Protein AF-A0A699ZW78-F1 (afdb_monomer_lite)

Sequence (183 aa):
VLPPGPGGGAAGAGGPAARHAAQPGRPACCPVGPAGAGRAPSGPARDCTQGWPGLDLSRFLTQYPRALTLSCDQILQDAAQVRELLRSATNPDAILQEVPVLMVPMTCASVLASIVKWYPKAEDPVAVLEKDPDLVRRAQEWGAIFDPPIKGKDGKWVIANRDMGKRTEWQLWIDKRAGKELP

pLDDT: mean 71.92, std 19.6, range [34.25, 92.06]

Structure (mmCIF, N/CA/C/O backbone):
data_AF-A0A699ZW78-F1
#
_entry.id   AF-A0A699ZW78-F1
#
loop_
_atom_site.group_PDB
_atom_site.id
_atom_site.type_symbol
_atom_site.label_atom_id
_atom_site.label_alt_id
_atom_site.label_comp_id
_atom_site.label_asym_id
_atom_site.label_entity_id
_atom_site.label_seq_id
_atom_site.pdbx_PDB_ins_code
_atom_site.Cartn_x
_atom_site.Cartn_y
_atom_site.Cartn_z
_atom_site.occupancy
_atom_site.B_iso_or_equiv
_atom_site.auth_seq_id
_atom_site.auth_comp_id
_atom_site.auth_asym_id
_atom_site.auth_atom_id
_atom_site.pdbx_PDB_model_num
ATOM 1 N N . VAL A 1 1 ? -35.287 4.059 -58.296 1.00 49.66 1 VAL A N 1
ATOM 2 C CA . VAL A 1 1 ? -36.472 3.191 -58.119 1.00 49.66 1 VAL A CA 1
ATOM 3 C C . VAL A 1 1 ? -36.789 3.112 -56.629 1.00 49.66 1 VAL A C 1
ATOM 5 O O . VAL A 1 1 ? -36.093 2.426 -55.901 1.00 49.66 1 VAL A O 1
ATOM 8 N N . LEU A 1 2 ? -37.753 3.915 -56.177 1.00 46.75 2 LEU A N 1
ATOM 9 C CA . LEU A 1 2 ? -38.705 3.592 -55.091 1.00 46.75 2 LEU A CA 1
ATOM 10 C C . LEU A 1 2 ? -39.933 2.941 -55.781 1.00 46.75 2 LEU A C 1
ATOM 12 O O . LEU A 1 2 ? -40.017 3.131 -57.003 1.00 46.75 2 LEU A O 1
ATOM 16 N N . PRO A 1 3 ? -40.891 2.239 -55.121 1.00 53.22 3 PRO A N 1
ATOM 17 C CA . PRO A 1 3 ? -41.461 2.495 -53.778 1.00 53.22 3 PRO A CA 1
ATOM 18 C C . PRO A 1 3 ? -41.819 1.171 -53.005 1.00 53.22 3 PRO A C 1
ATOM 20 O O . PRO A 1 3 ? -41.136 0.180 -53.243 1.00 53.22 3 PRO A O 1
ATOM 23 N N . PRO A 1 4 ? -42.896 1.057 -52.185 1.00 54.44 4 PRO A N 1
ATOM 24 C CA . PRO A 1 4 ? -43.139 1.551 -50.810 1.00 54.44 4 PRO A CA 1
ATOM 25 C C . PRO A 1 4 ? -43.579 0.436 -49.800 1.00 54.44 4 PRO A C 1
ATOM 27 O O . PRO A 1 4 ? -43.665 -0.733 -50.160 1.00 54.44 4 PRO A O 1
ATOM 30 N N . GLY A 1 5 ? -43.886 0.814 -48.537 1.00 42.34 5 GLY A N 1
ATOM 31 C CA . GLY A 1 5 ? -44.581 -0.009 -47.504 1.00 42.34 5 GLY A CA 1
ATOM 32 C C . GLY A 1 5 ? -46.029 -0.413 -47.886 1.00 42.34 5 GLY A C 1
ATOM 33 O O . GLY A 1 5 ? -46.354 -0.247 -49.062 1.00 42.34 5 GLY A O 1
ATOM 34 N N . PRO A 1 6 ? -46.946 -0.875 -46.985 1.00 54.25 6 PRO A N 1
ATOM 35 C CA . PRO A 1 6 ? -47.269 -0.247 -45.683 1.00 54.25 6 PRO A CA 1
ATOM 36 C C . PRO A 1 6 ? -47.868 -1.182 -44.579 1.00 54.25 6 PRO A C 1
ATOM 38 O O . PRO A 1 6 ? -48.028 -2.383 -44.761 1.00 54.25 6 PRO A O 1
ATOM 41 N N . GLY A 1 7 ? -48.307 -0.575 -43.464 1.00 38.47 7 GLY A N 1
ATOM 42 C CA . GLY A 1 7 ? -49.452 -1.032 -42.651 1.00 38.47 7 GLY A CA 1
ATOM 43 C C . GLY A 1 7 ? -49.097 -1.563 -41.254 1.00 38.47 7 GLY A C 1
ATOM 44 O O . GLY A 1 7 ? -48.305 -2.481 -41.134 1.00 38.47 7 GLY A O 1
ATOM 45 N N . GLY A 1 8 ? -49.646 -1.075 -40.142 1.00 38.62 8 GLY A N 1
ATOM 46 C CA . GLY A 1 8 ? -50.667 -0.052 -39.921 1.00 38.62 8 GLY A CA 1
ATOM 47 C C . GLY A 1 8 ? -51.277 -0.198 -38.514 1.00 38.62 8 GLY A C 1
ATOM 48 O O . GLY A 1 8 ? -51.294 -1.296 -37.971 1.00 38.62 8 GLY A O 1
ATOM 49 N N . GLY A 1 9 ? -51.807 0.911 -37.980 1.00 38.41 9 GLY A N 1
ATOM 50 C CA . GLY A 1 9 ? -52.797 0.978 -36.887 1.00 38.41 9 GLY A CA 1
ATOM 51 C C . GLY A 1 9 ? -52.211 1.033 -35.464 1.00 38.41 9 GLY A C 1
ATOM 52 O O . GLY A 1 9 ? -51.566 0.087 -35.044 1.00 38.41 9 GLY A O 1
ATOM 53 N N . ALA A 1 10 ? -52.257 2.162 -34.735 1.00 37.84 10 ALA A N 1
ATOM 54 C CA . ALA A 1 10 ? -53.429 2.832 -34.115 1.00 37.84 10 ALA A CA 1
ATOM 55 C C . ALA A 1 10 ? -53.883 2.104 -32.830 1.00 37.84 10 ALA A C 1
ATOM 57 O O . ALA A 1 10 ? -53.899 0.886 -32.810 1.00 37.84 10 ALA A O 1
ATOM 58 N N . ALA A 1 11 ? -54.323 2.712 -31.730 1.00 37.97 11 ALA A N 1
ATOM 59 C CA . ALA A 1 11 ? -54.516 4.084 -31.268 1.00 37.97 11 ALA A CA 1
ATOM 60 C C . ALA A 1 11 ? -54.900 3.997 -29.766 1.00 37.97 11 ALA A C 1
ATOM 62 O O . ALA A 1 11 ? -55.237 2.918 -29.283 1.00 37.97 11 ALA A O 1
ATOM 63 N N . GLY A 1 12 ? -54.924 5.130 -29.057 1.00 38.56 12 GLY A N 1
ATOM 64 C CA . GLY A 1 12 ? -55.543 5.266 -27.726 1.00 38.56 12 GLY A CA 1
ATOM 65 C C . GLY A 1 12 ? -54.651 6.064 -26.772 1.00 38.56 12 GLY A C 1
ATOM 66 O O . GLY A 1 12 ? -53.794 5.485 -26.124 1.00 38.56 12 GLY A O 1
ATOM 67 N N . ALA A 1 13 ? -54.612 7.399 -26.801 1.00 34.31 13 ALA A N 1
ATOM 68 C CA . ALA A 1 13 ? -55.661 8.364 -26.436 1.00 34.31 13 ALA A CA 1
ATOM 69 C C . ALA A 1 13 ? -56.063 8.291 -24.949 1.00 34.31 13 ALA A C 1
ATOM 71 O O . ALA A 1 13 ? -56.620 7.295 -24.502 1.00 34.31 13 ALA A O 1
ATOM 72 N N . GLY A 1 14 ? -55.825 9.384 -24.213 1.00 36.78 14 GLY A N 1
ATOM 73 C CA . GLY A 1 14 ? -56.357 9.591 -22.862 1.00 36.78 14 GLY A CA 1
ATOM 74 C C . GLY A 1 14 ? -55.499 10.518 -22.001 1.00 36.78 14 GLY A C 1
ATOM 75 O O . GLY A 1 14 ? -54.715 10.047 -21.189 1.00 36.78 14 GLY A O 1
ATOM 76 N N . GLY A 1 15 ? -55.625 11.833 -22.210 1.00 34.75 15 GLY A N 1
ATOM 77 C CA . GLY A 1 15 ? -55.050 12.870 -21.345 1.00 34.75 15 GLY A CA 1
ATOM 78 C C . GLY A 1 15 ? -55.876 13.124 -20.062 1.00 34.75 15 GLY A C 1
ATOM 79 O O . GLY A 1 15 ? -56.476 12.197 -19.531 1.00 34.75 15 GLY A O 1
ATOM 80 N N . PRO A 1 16 ? -55.911 14.360 -19.531 1.00 55.31 16 PRO A N 1
ATOM 81 C CA . PRO A 1 16 ? -55.161 14.707 -18.323 1.00 55.31 16 PRO A CA 1
ATOM 82 C C . PRO A 1 16 ? -56.019 15.289 -17.175 1.00 55.31 16 PRO A C 1
ATOM 84 O O . PRO A 1 16 ? -57.205 15.549 -17.332 1.00 55.31 16 PRO A O 1
ATOM 87 N N . ALA A 1 17 ? -55.321 15.617 -16.077 1.00 38.03 17 ALA A N 1
ATOM 88 C CA . ALA A 1 17 ? -55.648 16.605 -15.037 1.00 38.03 17 ALA A CA 1
ATOM 89 C C . ALA A 1 17 ? -56.551 16.189 -13.857 1.00 38.03 17 ALA A C 1
ATOM 91 O O . ALA A 1 17 ? -57.724 15.890 -14.022 1.00 38.03 17 ALA A O 1
ATOM 92 N N . ALA A 1 18 ? -56.027 16.371 -12.637 1.00 37.78 18 ALA A N 1
ATOM 93 C CA . ALA A 1 18 ? -56.751 17.020 -11.539 1.00 37.78 18 ALA A CA 1
ATOM 94 C C . ALA A 1 18 ? -55.776 17.497 -10.446 1.00 37.78 18 ALA A C 1
ATOM 96 O O . ALA A 1 18 ? -54.867 16.782 -10.030 1.00 37.78 18 ALA A O 1
ATOM 97 N N . ARG A 1 19 ? -55.976 18.744 -10.013 1.00 40.00 19 ARG A N 1
ATOM 98 C CA . ARG A 1 19 ? -55.279 19.442 -8.928 1.00 40.00 19 ARG A CA 1
ATOM 99 C C . ARG A 1 19 ? -55.999 19.221 -7.586 1.00 40.00 19 ARG A C 1
ATOM 101 O O . ARG A 1 19 ? -57.206 19.035 -7.579 1.00 40.00 19 ARG A O 1
ATOM 108 N N . HIS A 1 20 ? -55.241 19.413 -6.501 1.00 43.06 20 HIS A N 1
ATOM 109 C CA . HIS A 1 20 ? -55.634 19.830 -5.141 1.00 43.06 20 HIS A CA 1
ATOM 110 C C . HIS A 1 20 ? -56.712 19.052 -4.361 1.00 43.06 20 HIS A C 1
ATOM 112 O O . HIS A 1 20 ? -57.897 19.150 -4.649 1.00 43.06 20 HIS A O 1
ATOM 118 N N . ALA A 1 21 ? -56.305 18.502 -3.209 1.00 35.47 21 ALA A N 1
ATOM 119 C CA . ALA A 1 21 ? -57.100 18.526 -1.977 1.00 35.47 21 ALA A CA 1
ATOM 120 C C . ALA A 1 21 ? -56.187 18.459 -0.735 1.00 35.47 21 ALA A C 1
ATOM 122 O O . ALA A 1 21 ? -55.128 17.835 -0.758 1.00 35.47 21 ALA A O 1
ATOM 123 N N . ALA A 1 22 ? -56.594 19.162 0.319 1.00 34.25 22 ALA A N 1
ATOM 124 C CA . ALA A 1 22 ? -55.906 19.337 1.594 1.00 34.25 22 ALA A CA 1
ATOM 125 C C . ALA A 1 22 ? -56.270 18.253 2.646 1.00 34.25 22 ALA A C 1
ATOM 127 O O . ALA A 1 22 ? -57.244 17.528 2.478 1.00 34.25 22 ALA A O 1
ATOM 128 N N . GLN A 1 23 ? -55.453 18.204 3.714 1.00 42.59 23 GLN A N 1
ATOM 129 C CA . GLN A 1 23 ? -55.511 17.501 5.030 1.00 42.59 23 GLN A CA 1
ATOM 130 C C . GLN A 1 23 ? -56.917 17.319 5.673 1.00 42.59 23 GLN A C 1
ATOM 132 O O . GLN A 1 23 ? -57.784 18.113 5.309 1.00 42.59 23 GLN A O 1
ATOM 137 N N . PRO A 1 24 ? -57.177 16.410 6.672 1.00 46.84 24 PRO A N 1
ATOM 138 C CA . PRO A 1 24 ? -56.381 16.164 7.910 1.00 46.84 24 PRO A CA 1
ATOM 139 C C . PRO A 1 24 ? -56.425 14.737 8.548 1.00 46.84 24 PRO A C 1
ATOM 141 O O . PRO A 1 24 ? -57.189 13.875 8.134 1.00 46.84 24 PRO A O 1
ATOM 144 N N . GLY A 1 25 ? -55.646 14.504 9.626 1.00 36.62 25 GLY A N 1
ATOM 145 C CA . GLY A 1 25 ? -55.915 13.431 10.613 1.00 36.62 25 GLY A CA 1
ATOM 146 C C . GLY A 1 25 ? -54.692 12.700 11.202 1.00 36.62 25 GLY A C 1
ATOM 147 O O . GLY A 1 25 ? -54.126 11.824 10.561 1.00 36.62 25 GLY A O 1
ATOM 148 N N . ARG A 1 26 ? -54.311 13.022 12.452 1.00 42.38 26 ARG A N 1
ATOM 149 C CA . ARG A 1 26 ? -53.386 12.229 13.307 1.00 42.38 26 ARG A CA 1
ATOM 150 C C . ARG A 1 26 ? -54.091 10.929 13.773 1.00 42.38 26 ARG A C 1
ATOM 152 O O . ARG A 1 26 ? -55.319 10.882 13.729 1.00 42.38 26 ARG A O 1
ATOM 159 N N . PRO A 1 27 ? -53.365 9.935 14.323 1.00 45.06 27 PRO A N 1
ATOM 160 C CA . PRO A 1 27 ? -53.122 9.999 15.766 1.00 45.06 27 PRO A CA 1
ATOM 161 C C . PRO A 1 27 ? -51.679 9.680 16.188 1.00 45.06 27 PRO A C 1
ATOM 163 O O . PRO A 1 27 ? -50.975 8.860 15.607 1.00 45.06 27 PRO A O 1
ATOM 166 N N . ALA A 1 28 ? -51.273 10.377 17.249 1.00 49.16 28 ALA A N 1
ATOM 167 C CA . ALA A 1 28 ? -50.168 10.019 18.126 1.00 49.16 28 ALA A CA 1
ATOM 168 C C . ALA A 1 28 ? -50.550 8.807 18.997 1.00 49.16 28 ALA A C 1
ATOM 170 O O . ALA A 1 28 ? -51.731 8.671 19.296 1.00 49.16 28 ALA A O 1
ATOM 171 N N . CYS A 1 29 ? -49.557 7.999 19.401 1.00 37.72 29 CYS A N 1
ATOM 172 C CA . CYS A 1 29 ? -49.426 7.220 20.657 1.00 37.72 29 CYS A CA 1
ATOM 173 C C . CYS A 1 29 ? -48.265 6.208 20.465 1.00 37.72 29 CYS A C 1
ATOM 175 O O . CYS A 1 29 ? -48.414 5.276 19.689 1.00 37.72 29 CYS A O 1
ATOM 177 N N . CYS A 1 30 ? -47.036 6.495 20.930 1.00 36.78 30 CYS A N 1
ATOM 178 C CA . CYS A 1 30 ? -46.437 6.090 22.230 1.00 36.78 30 CYS A CA 1
ATOM 179 C C . CYS A 1 30 ? -45.858 4.643 22.220 1.00 36.78 30 CYS A C 1
ATOM 181 O O . CYS A 1 30 ? -46.396 3.820 21.492 1.00 36.78 30 CYS A O 1
ATOM 183 N N . PRO A 1 31 ? -44.805 4.297 23.007 1.00 50.56 31 PRO A N 1
ATOM 184 C CA . PRO A 1 31 ? -44.440 4.930 24.272 1.00 50.56 31 PRO A CA 1
ATOM 185 C C . PRO A 1 31 ? -42.955 5.271 24.499 1.00 50.56 31 PRO A C 1
ATOM 187 O O . PRO A 1 31 ? -42.021 4.720 23.925 1.00 50.56 31 PRO A O 1
ATOM 190 N N . VAL A 1 32 ? -42.810 6.198 25.443 1.00 52.12 32 VAL A N 1
ATOM 191 C CA . VAL A 1 32 ? -41.652 6.442 26.302 1.00 52.12 32 VAL A CA 1
ATOM 192 C C . VAL A 1 32 ? -41.268 5.158 27.057 1.00 52.12 32 VAL A C 1
ATOM 194 O O . VAL A 1 32 ? -42.134 4.469 27.592 1.00 52.12 32 VAL A O 1
ATOM 197 N N . GLY A 1 33 ? -39.966 4.879 27.135 1.00 38.00 33 GLY A N 1
ATOM 198 C CA . GLY A 1 33 ? -39.344 3.858 27.984 1.00 38.00 33 GLY A CA 1
ATOM 199 C C . GLY A 1 33 ? -37.963 4.349 28.451 1.00 38.00 33 GLY A C 1
ATOM 200 O O . GLY A 1 33 ? -37.372 5.186 27.772 1.00 38.00 33 GLY A O 1
ATOM 201 N N . PRO A 1 34 ? -37.495 3.943 29.641 1.00 49.12 34 PRO A N 1
ATOM 202 C CA . PRO A 1 34 ? -36.908 4.856 30.618 1.00 49.12 34 PRO A CA 1
ATOM 203 C C . PRO A 1 34 ? -35.419 5.154 30.424 1.00 49.12 34 PRO A C 1
ATOM 205 O O . PRO A 1 34 ? -34.661 4.403 29.816 1.00 49.12 34 PRO A O 1
ATOM 208 N N . ALA A 1 35 ? -35.023 6.272 31.033 1.00 48.91 35 ALA A N 1
ATOM 209 C CA . ALA A 1 35 ? -33.661 6.736 31.221 1.00 48.91 35 ALA A CA 1
ATOM 210 C C . ALA A 1 35 ? -32.758 5.648 31.832 1.00 48.91 35 ALA A C 1
ATOM 212 O O . ALA A 1 35 ? -32.757 5.421 33.039 1.00 48.91 35 ALA A O 1
ATOM 213 N N . GLY A 1 36 ? -31.962 5.004 30.981 1.00 40.16 36 GLY A N 1
ATOM 214 C CA . GLY A 1 36 ? -30.799 4.208 31.354 1.00 40.16 36 GLY A CA 1
ATOM 215 C C . GLY A 1 36 ? -29.564 4.858 30.748 1.00 40.16 36 GLY A C 1
ATOM 216 O O . GLY A 1 36 ? -29.442 4.968 29.531 1.00 40.16 36 GLY A O 1
ATOM 217 N N . ALA A 1 37 ? -28.686 5.364 31.604 1.00 49.22 37 ALA A N 1
ATOM 218 C CA . ALA A 1 37 ? -27.498 6.115 31.243 1.00 49.22 37 ALA A CA 1
ATOM 219 C C . ALA A 1 37 ? -26.554 5.317 30.324 1.00 49.22 37 ALA A C 1
ATOM 221 O O . ALA A 1 37 ? -25.837 4.423 30.757 1.00 49.22 37 ALA A O 1
ATOM 222 N N . GLY A 1 38 ? -26.515 5.715 29.059 1.00 40.84 38 GLY A N 1
ATOM 223 C CA . GLY A 1 38 ? -25.475 5.372 28.100 1.00 40.84 38 GLY A CA 1
ATOM 224 C C . GLY A 1 38 ? -25.326 6.553 27.162 1.00 40.84 38 GLY A C 1
ATOM 225 O O . GLY A 1 38 ? -25.777 6.503 26.023 1.00 40.84 38 GLY A O 1
ATOM 226 N N . ARG A 1 39 ? -24.807 7.674 27.681 1.00 43.81 39 ARG A N 1
ATOM 227 C CA . ARG A 1 39 ? -24.534 8.873 26.883 1.00 43.81 39 ARG A CA 1
ATOM 228 C C . ARG A 1 39 ? -23.591 8.450 25.754 1.00 43.81 39 ARG A C 1
ATOM 230 O O . ARG A 1 39 ? -22.405 8.245 25.998 1.00 43.81 39 ARG A O 1
ATOM 237 N N . ALA A 1 40 ? -24.133 8.289 24.546 1.00 50.97 40 ALA A N 1
ATOM 238 C CA . ALA A 1 40 ? -23.337 8.156 23.338 1.00 50.97 40 ALA A CA 1
ATOM 239 C C . ALA A 1 40 ? -22.329 9.316 23.326 1.00 50.97 40 ALA A C 1
ATOM 241 O O . ALA A 1 40 ? -22.719 10.438 23.675 1.00 50.97 40 ALA A O 1
ATOM 242 N N . PRO A 1 41 ? -21.046 9.073 23.012 1.00 49.91 41 PRO A N 1
ATOM 243 C CA . PRO A 1 41 ? -20.052 10.131 22.996 1.00 49.91 41 PRO A CA 1
ATOM 244 C C . PRO A 1 41 ? -20.507 11.196 21.998 1.00 49.91 41 PRO A C 1
ATOM 246 O O . PRO A 1 41 ? -20.468 11.006 20.787 1.00 49.91 41 PRO A O 1
ATOM 249 N N . SER A 1 42 ? -20.969 12.324 22.531 1.00 47.28 42 SER A N 1
ATOM 250 C CA . SER A 1 42 ? -21.393 13.520 21.810 1.00 47.28 42 SER A CA 1
ATOM 251 C C . SER A 1 42 ? -20.171 14.298 21.309 1.00 47.28 42 SER A C 1
ATOM 253 O O . SER A 1 42 ? -20.035 15.493 21.566 1.00 47.28 42 SER A O 1
ATOM 255 N N . GLY A 1 43 ? -19.231 13.589 20.683 1.00 56.53 43 GLY A N 1
ATOM 256 C CA . GLY A 1 43 ? -18.157 14.185 19.905 1.00 56.53 43 GLY A CA 1
ATOM 257 C C . GLY A 1 43 ? -18.673 14.541 18.509 1.00 56.53 43 GLY A C 1
ATOM 258 O O . GLY A 1 43 ? -19.661 13.952 18.061 1.00 56.53 43 GLY A O 1
ATOM 259 N N . PRO A 1 44 ? -18.042 15.496 17.805 1.00 55.62 44 PRO A N 1
ATOM 260 C CA . PRO A 1 44 ? -18.357 15.721 16.401 1.00 55.62 44 PRO A CA 1
ATOM 261 C C . PRO A 1 44 ? -18.182 14.399 15.647 1.00 55.62 44 PRO A C 1
ATOM 263 O O . PRO A 1 44 ? -17.193 13.695 15.870 1.00 55.62 44 PRO A O 1
ATOM 266 N N . ALA A 1 45 ? -19.146 14.047 14.791 1.00 58.47 45 ALA A N 1
ATOM 267 C CA . ALA A 1 45 ? -19.011 12.906 13.895 1.00 58.47 45 ALA A CA 1
ATOM 268 C C . ALA A 1 45 ? -17.708 13.088 13.107 1.00 58.47 45 ALA A C 1
ATOM 270 O O . ALA A 1 45 ? -17.579 14.021 12.315 1.00 58.47 45 ALA A O 1
ATOM 271 N N . ARG A 1 46 ? -16.699 12.267 13.414 1.00 64.31 46 ARG A N 1
ATOM 272 C CA . ARG A 1 46 ? -15.405 12.341 12.741 1.00 64.31 46 ARG A CA 1
ATOM 273 C C . ARG A 1 46 ? -15.594 11.851 11.319 1.00 64.31 46 ARG A C 1
ATOM 275 O O . ARG A 1 46 ? -16.000 10.709 11.109 1.00 64.31 46 ARG A O 1
ATOM 282 N N . ASP A 1 47 ? -15.288 12.723 10.373 1.00 70.88 47 ASP A N 1
ATOM 283 C CA . ASP A 1 47 ? -15.347 12.398 8.962 1.00 70.88 47 ASP A CA 1
ATOM 284 C C . ASP A 1 47 ? -14.142 11.527 8.580 1.00 70.88 47 ASP A C 1
ATOM 286 O O . ASP A 1 47 ? -13.032 12.007 8.350 1.00 70.88 47 ASP A O 1
ATOM 290 N N . CYS A 1 48 ? -14.351 10.211 8.554 1.00 69.44 48 CYS A N 1
ATOM 291 C CA . CYS A 1 48 ? -13.337 9.246 8.137 1.00 69.44 48 CYS A CA 1
ATOM 292 C C . CYS A 1 48 ? -12.994 9.335 6.642 1.00 69.44 48 CYS A C 1
ATOM 294 O O . CYS A 1 48 ? -11.999 8.747 6.222 1.00 69.44 48 CYS A O 1
ATOM 296 N N . THR A 1 49 ? -13.769 10.077 5.842 1.00 68.12 49 THR A N 1
ATOM 297 C CA . THR A 1 49 ? -13.499 10.259 4.407 1.00 68.12 49 THR A CA 1
ATOM 298 C C . THR A 1 49 ? -12.340 11.224 4.147 1.00 68.12 49 THR A C 1
ATOM 300 O O . THR A 1 49 ? -11.730 11.178 3.080 1.00 68.12 49 THR A O 1
ATOM 303 N N . GLN A 1 50 ? -11.931 12.011 5.153 1.00 75.50 50 GLN A N 1
ATOM 304 C CA . GLN A 1 50 ? -10.786 12.923 5.057 1.00 75.50 50 GLN A CA 1
ATOM 305 C C . GLN A 1 50 ? -9.462 12.200 4.741 1.00 75.50 50 GLN A C 1
ATOM 307 O O . GLN A 1 50 ? -8.543 12.803 4.185 1.00 75.50 50 GLN A O 1
ATOM 312 N N . GLY A 1 51 ? -9.358 10.907 5.069 1.00 73.56 51 GLY A N 1
ATOM 313 C CA . GLY A 1 51 ? -8.187 10.093 4.743 1.00 73.56 51 GLY A CA 1
ATOM 314 C C . GLY A 1 51 ? -8.000 9.850 3.241 1.00 73.56 51 GLY A C 1
ATOM 315 O O . GLY A 1 51 ? -6.859 9.735 2.802 1.00 73.56 51 GLY A O 1
ATOM 316 N N . TRP A 1 52 ? -9.091 9.808 2.464 1.00 78.88 52 TRP A N 1
ATOM 317 C CA . TRP A 1 52 ? -9.108 9.396 1.052 1.00 78.88 52 TRP A CA 1
ATOM 318 C C . TRP A 1 52 ? -10.222 10.117 0.263 1.00 78.88 52 TRP A C 1
ATOM 320 O O . TRP A 1 52 ? -11.223 9.499 -0.102 1.00 78.88 52 TRP A O 1
ATOM 330 N N . PRO A 1 53 ? -10.092 11.432 0.016 1.00 77.56 53 PRO A N 1
ATOM 331 C CA . PRO A 1 53 ? -11.160 12.245 -0.561 1.00 77.56 53 PRO A CA 1
ATOM 332 C C . PRO A 1 53 ? -11.451 11.942 -2.040 1.00 77.56 53 PRO A C 1
ATOM 334 O O . PRO A 1 53 ? -12.527 12.290 -2.517 1.00 77.56 53 PRO A O 1
ATOM 337 N N . GLY A 1 54 ? -10.519 11.328 -2.778 1.00 82.56 54 GLY A N 1
ATOM 338 C CA . GLY A 1 54 ? -10.690 10.952 -4.185 1.00 82.56 54 GLY A CA 1
ATOM 339 C C . GLY A 1 54 ? -11.185 9.520 -4.404 1.00 82.56 54 GLY A C 1
ATOM 340 O O . GLY A 1 54 ? -11.323 9.099 -5.551 1.00 82.56 54 GLY A O 1
ATOM 341 N N . LEU A 1 55 ? -11.430 8.765 -3.332 1.00 86.19 55 LEU A N 1
ATOM 342 C CA . LEU A 1 55 ? -11.819 7.360 -3.395 1.00 86.19 55 LEU A CA 1
ATOM 343 C C . LEU A 1 55 ? -13.336 7.216 -3.592 1.00 86.19 55 LEU A C 1
ATOM 345 O O . LEU A 1 55 ? -14.127 7.791 -2.841 1.00 86.19 55 LEU A O 1
ATOM 349 N N . ASP A 1 56 ? -13.761 6.393 -4.551 1.00 89.94 56 ASP A N 1
ATOM 350 C CA . ASP A 1 56 ? -15.161 5.983 -4.665 1.00 89.94 56 ASP A CA 1
ATOM 351 C C . ASP A 1 56 ? -15.472 4.974 -3.555 1.00 89.94 56 ASP A C 1
ATOM 353 O O . ASP A 1 56 ? -15.260 3.761 -3.677 1.00 89.94 56 ASP A O 1
ATOM 357 N N . LEU A 1 57 ? -15.994 5.507 -2.450 1.00 86.62 57 LEU A N 1
ATOM 358 C CA . LEU A 1 57 ? -16.340 4.750 -1.252 1.00 86.62 57 LEU A CA 1
ATOM 359 C C . LEU A 1 57 ? -17.313 3.607 -1.545 1.00 86.62 57 LEU A C 1
ATOM 361 O O . LEU A 1 57 ? -17.201 2.544 -0.942 1.00 86.62 57 LEU A O 1
ATOM 365 N N . SER A 1 58 ? -18.256 3.794 -2.470 1.00 88.19 58 SER A N 1
ATOM 366 C CA . SER A 1 58 ? -19.268 2.779 -2.764 1.00 88.19 58 SER A CA 1
ATOM 367 C C . SER A 1 58 ? -18.635 1.541 -3.405 1.00 88.19 58 SER A C 1
ATOM 369 O O . SER A 1 58 ? -18.834 0.409 -2.944 1.00 88.19 58 SER A O 1
ATOM 371 N N . ARG A 1 59 ? -17.776 1.762 -4.407 1.00 90.25 59 ARG A N 1
ATOM 372 C CA . ARG A 1 59 ? -17.006 0.708 -5.069 1.00 90.25 59 ARG A CA 1
ATOM 373 C C . ARG A 1 59 ? -15.986 0.093 -4.111 1.00 90.25 59 ARG A C 1
ATOM 375 O O . ARG A 1 59 ? -15.878 -1.131 -4.044 1.00 90.25 59 ARG A O 1
ATOM 382 N N . PHE A 1 60 ? -15.288 0.917 -3.333 1.00 89.00 60 PHE A N 1
ATOM 383 C CA . PHE A 1 60 ? -14.275 0.464 -2.383 1.00 89.00 60 PHE A CA 1
ATOM 384 C C . PHE A 1 60 ? -14.858 -0.439 -1.288 1.00 89.00 60 PHE A C 1
ATOM 386 O O . PHE A 1 60 ? -14.352 -1.536 -1.057 1.00 89.00 60 PHE A O 1
ATOM 393 N N . LEU A 1 61 ? -15.957 -0.032 -0.645 1.00 89.62 61 LEU A N 1
ATOM 394 C CA . LEU A 1 61 ? -16.588 -0.803 0.432 1.00 89.62 61 LEU A CA 1
ATOM 395 C C . LEU A 1 61 ? -17.179 -2.128 -0.060 1.00 89.62 61 LEU A C 1
ATOM 397 O O . LEU A 1 61 ? -17.202 -3.102 0.690 1.00 89.62 61 LEU A O 1
ATOM 401 N N . THR A 1 62 ? -17.602 -2.185 -1.325 1.00 90.81 62 THR A N 1
ATOM 402 C CA . THR A 1 62 ? -18.057 -3.432 -1.955 1.00 90.81 62 THR A CA 1
ATOM 403 C C . THR A 1 62 ? -16.910 -4.437 -2.096 1.00 90.81 62 THR A C 1
ATOM 405 O O . THR A 1 62 ? -17.102 -5.633 -1.885 1.00 90.81 62 THR A O 1
ATOM 408 N N . GLN A 1 63 ? -15.704 -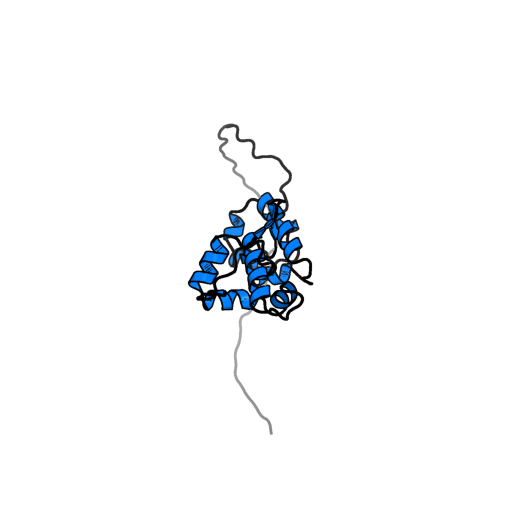3.964 -2.417 1.00 88.62 63 GLN A N 1
ATOM 409 C CA . GLN A 1 63 ? -14.519 -4.812 -2.577 1.00 88.62 63 GLN A CA 1
ATOM 410 C C . GLN A 1 63 ? -13.817 -5.122 -1.246 1.00 88.62 63 GLN A C 1
ATOM 412 O O . GLN A 1 63 ? -13.214 -6.184 -1.092 1.00 88.62 63 GLN A O 1
ATOM 417 N N . TYR A 1 64 ? -13.899 -4.215 -0.271 1.00 90.00 64 TYR A N 1
ATOM 418 C CA . TYR A 1 64 ? -13.245 -4.343 1.029 1.00 90.00 64 TYR A CA 1
ATOM 419 C C . TYR A 1 64 ? -14.206 -4.039 2.191 1.00 90.00 64 TYR A C 1
ATOM 421 O O . TYR A 1 64 ? -14.038 -3.054 2.917 1.00 90.00 64 TYR A O 1
ATOM 429 N N . PRO A 1 65 ? -15.192 -4.922 2.447 1.00 90.31 65 PRO A N 1
ATOM 430 C CA . PRO A 1 65 ? -16.208 -4.706 3.482 1.00 90.31 65 PRO A CA 1
ATOM 431 C C . PRO A 1 65 ? -15.623 -4.674 4.899 1.00 90.31 65 PRO A C 1
ATOM 433 O O . PRO A 1 65 ? -16.230 -4.121 5.814 1.00 90.31 65 PRO A O 1
ATOM 436 N N . ARG A 1 66 ? -14.409 -5.214 5.096 1.00 88.38 66 ARG A N 1
ATOM 437 C CA . ARG A 1 66 ? -13.694 -5.159 6.381 1.00 88.38 66 ARG A CA 1
ATOM 438 C C . ARG A 1 66 ? -13.420 -3.725 6.837 1.00 88.38 66 ARG A C 1
ATOM 440 O O . ARG A 1 66 ? -13.313 -3.514 8.041 1.00 88.38 66 ARG A O 1
ATOM 447 N N . ALA A 1 67 ? -13.370 -2.749 5.927 1.00 86.75 67 ALA A N 1
ATOM 448 C CA . ALA A 1 67 ? -13.264 -1.336 6.292 1.00 86.75 67 ALA A CA 1
ATOM 449 C C . ALA A 1 67 ? -14.379 -0.882 7.248 1.00 86.75 67 ALA A C 1
ATOM 451 O O . ALA A 1 67 ? -14.112 -0.091 8.144 1.00 86.75 67 ALA A O 1
ATOM 452 N N . LEU A 1 68 ? -15.593 -1.435 7.127 1.00 88.62 68 LEU A N 1
ATOM 453 C CA . LEU A 1 68 ? -16.732 -1.092 7.992 1.00 88.62 68 LEU A CA 1
ATOM 454 C C . LEU A 1 68 ? -16.549 -1.536 9.449 1.00 88.62 68 LEU A C 1
ATOM 456 O O . LEU A 1 68 ? -17.267 -1.075 10.330 1.00 88.62 68 LEU A O 1
ATOM 460 N N . THR A 1 69 ? -15.610 -2.448 9.707 1.00 91.38 69 THR A N 1
ATOM 4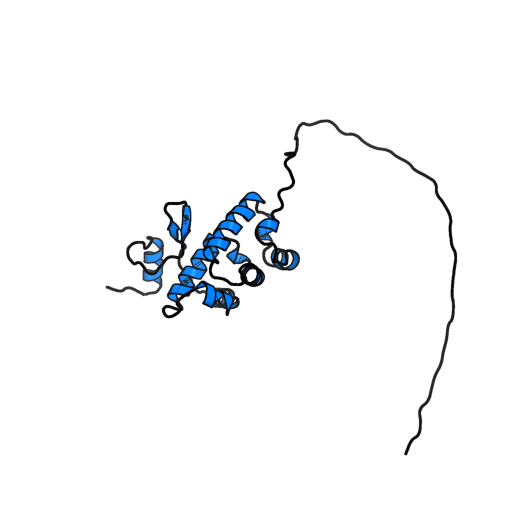61 C CA . THR A 1 69 ? -15.312 -2.936 11.062 1.00 91.38 69 THR A CA 1
ATOM 462 C C . THR A 1 69 ? -14.261 -2.092 11.783 1.00 91.38 69 THR A C 1
ATOM 464 O O . THR A 1 69 ? -14.029 -2.293 12.973 1.00 91.38 69 THR A O 1
ATOM 467 N N . LEU A 1 70 ? -13.615 -1.158 11.079 1.00 88.19 70 LEU A N 1
ATOM 468 C CA . LEU A 1 70 ? -12.577 -0.295 11.632 1.00 88.19 70 LEU A CA 1
ATOM 469 C C . LEU A 1 70 ? -13.194 0.969 12.234 1.00 88.19 70 LEU A C 1
ATOM 471 O O . LEU A 1 70 ? -14.191 1.494 11.742 1.00 88.19 70 LEU A O 1
ATOM 475 N N . SER A 1 71 ? -12.575 1.491 13.293 1.00 89.44 71 SER A N 1
ATOM 476 C CA . SER A 1 71 ? -12.935 2.811 13.810 1.00 89.44 71 SER A CA 1
ATOM 477 C C . SER A 1 71 ? -12.444 3.906 12.859 1.00 89.44 71 SER A C 1
ATOM 479 O O . SER A 1 71 ? -11.418 3.747 12.194 1.00 89.44 71 SER A O 1
ATOM 481 N N . CYS A 1 72 ? -13.127 5.055 12.840 1.00 87.44 72 CYS A N 1
ATOM 482 C CA . CYS A 1 72 ? -12.681 6.217 12.063 1.00 87.44 72 CYS A CA 1
ATOM 483 C C . CYS A 1 72 ? -11.236 6.613 12.402 1.00 87.44 72 CYS A C 1
ATOM 485 O O . CYS A 1 72 ? -10.468 6.969 11.515 1.00 87.44 72 CYS A O 1
ATOM 487 N N . ASP A 1 73 ? -10.850 6.501 13.674 1.00 87.69 73 ASP A N 1
ATOM 488 C CA . ASP A 1 73 ? -9.499 6.823 14.132 1.00 87.69 73 ASP A CA 1
ATOM 489 C C . ASP A 1 73 ? -8.456 5.872 13.542 1.00 87.69 73 ASP A C 1
ATOM 491 O O . ASP A 1 73 ? -7.404 6.327 13.098 1.00 87.69 73 ASP A O 1
ATOM 495 N N . GLN A 1 74 ? -8.763 4.572 13.479 1.00 89.19 74 GLN A N 1
ATOM 496 C CA . GLN A 1 74 ? -7.884 3.595 12.844 1.00 89.19 74 GLN A CA 1
ATOM 497 C C . GLN A 1 74 ? -7.756 3.874 11.344 1.00 89.19 74 GLN A C 1
ATOM 499 O O . GLN A 1 74 ? -6.646 3.882 10.826 1.00 89.19 74 GLN A O 1
ATOM 504 N N . ILE A 1 75 ? -8.868 4.173 10.663 1.00 89.25 75 ILE A N 1
ATOM 505 C CA . ILE A 1 75 ? -8.872 4.497 9.229 1.00 89.25 75 ILE A CA 1
ATOM 506 C C . ILE A 1 75 ? -7.997 5.721 8.948 1.00 89.25 75 ILE A C 1
ATOM 508 O O . ILE A 1 75 ? -7.193 5.694 8.022 1.00 89.25 75 ILE A O 1
ATOM 512 N N . LEU A 1 76 ? -8.110 6.783 9.750 1.00 89.38 76 LEU A N 1
ATOM 513 C CA . LEU A 1 76 ? -7.309 7.997 9.575 1.00 89.38 76 LEU A CA 1
ATOM 514 C C . LEU A 1 76 ? -5.819 7.759 9.864 1.00 89.38 76 LEU A C 1
ATOM 516 O O . LEU A 1 76 ? -4.962 8.280 9.149 1.00 89.38 76 LEU A O 1
ATOM 520 N N . GLN A 1 77 ? -5.495 6.962 10.886 1.00 89.44 77 GLN A N 1
ATOM 521 C CA . GLN A 1 77 ? -4.111 6.588 11.197 1.00 89.44 77 GLN A CA 1
ATOM 522 C C . GLN A 1 77 ? -3.488 5.731 10.094 1.00 89.44 77 GLN A C 1
ATOM 524 O O . GLN A 1 77 ? -2.353 5.984 9.682 1.00 89.44 77 GLN A O 1
ATOM 529 N N . ASP A 1 78 ? -4.232 4.743 9.602 1.00 90.81 78 ASP A N 1
ATOM 530 C CA . ASP A 1 78 ? -3.805 3.877 8.510 1.00 90.81 78 ASP A CA 1
ATOM 531 C C . ASP A 1 78 ? -3.640 4.686 7.222 1.00 90.81 78 ASP A C 1
ATOM 533 O O . ASP A 1 78 ? -2.606 4.583 6.561 1.00 90.81 78 ASP A O 1
ATOM 537 N N . ALA A 1 79 ? -4.589 5.580 6.925 1.00 89.94 79 ALA A N 1
ATOM 538 C CA . ALA A 1 79 ? -4.520 6.477 5.780 1.00 89.94 79 ALA A CA 1
ATOM 539 C C . ALA A 1 79 ? -3.258 7.345 5.803 1.00 89.94 79 ALA A C 1
ATOM 541 O O . ALA A 1 79 ? -2.548 7.431 4.804 1.00 89.94 79 ALA A O 1
ATOM 542 N N . ALA A 1 80 ? -2.925 7.936 6.954 1.00 89.94 80 ALA A N 1
ATOM 543 C CA . ALA A 1 80 ? -1.715 8.739 7.098 1.00 89.94 80 ALA A CA 1
ATOM 544 C C . ALA A 1 80 ? -0.436 7.926 6.827 1.00 89.94 80 ALA A C 1
ATOM 546 O O . ALA A 1 80 ? 0.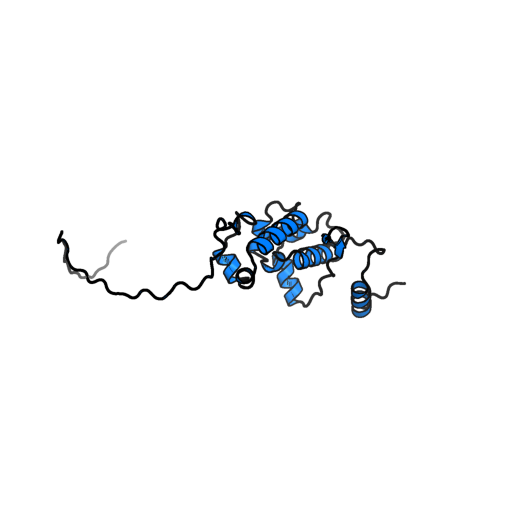484 8.421 6.177 1.00 89.94 80 ALA A O 1
ATOM 547 N N . GLN A 1 81 ? -0.370 6.674 7.291 1.00 90.50 81 GLN A N 1
ATOM 548 C CA . GLN A 1 81 ? 0.794 5.815 7.053 1.00 90.50 81 GLN A CA 1
ATOM 549 C C . GLN A 1 81 ? 0.888 5.342 5.602 1.00 90.50 81 GLN A C 1
ATOM 551 O O . GLN A 1 81 ? 1.973 5.366 5.026 1.00 90.50 81 GLN A O 1
ATOM 556 N N . VAL A 1 82 ? -0.227 4.929 4.998 1.00 91.50 82 VAL A N 1
ATOM 557 C CA . VAL A 1 82 ? -0.257 4.497 3.594 1.00 91.50 82 VAL A CA 1
ATOM 558 C C . VAL A 1 82 ? 0.087 5.659 2.667 1.00 91.50 82 VAL A C 1
ATOM 560 O O . VAL A 1 82 ? 0.852 5.471 1.729 1.00 91.50 82 VAL A O 1
ATOM 563 N N . ARG A 1 83 ? -0.386 6.878 2.952 1.00 90.81 83 ARG A N 1
ATOM 564 C CA . ARG A 1 83 ? 0.003 8.077 2.193 1.00 90.81 83 ARG A CA 1
ATOM 565 C C . ARG A 1 83 ? 1.496 8.360 2.262 1.00 90.81 83 ARG A C 1
ATOM 567 O O . ARG A 1 83 ? 2.075 8.723 1.249 1.00 90.81 83 ARG A O 1
ATOM 574 N N . GLU A 1 84 ? 2.126 8.158 3.417 1.00 90.31 84 GLU A N 1
ATOM 575 C CA . GLU A 1 84 ? 3.584 8.283 3.521 1.00 90.31 84 GLU A CA 1
ATOM 576 C C . GLU A 1 84 ? 4.304 7.192 2.710 1.00 90.31 84 GLU A C 1
ATOM 578 O O . GLU A 1 84 ? 5.289 7.476 2.032 1.00 90.31 84 GLU A O 1
ATOM 583 N N . LEU A 1 85 ? 3.800 5.952 2.730 1.00 89.38 85 LEU A N 1
ATOM 584 C CA . LEU A 1 85 ? 4.352 4.848 1.934 1.00 89.38 85 LEU A CA 1
ATOM 585 C C . LEU A 1 85 ? 4.195 5.074 0.423 1.00 89.38 85 LEU A C 1
ATOM 587 O O . LEU A 1 85 ? 5.074 4.687 -0.342 1.00 89.38 85 LEU A O 1
ATOM 591 N N . LEU A 1 86 ? 3.101 5.710 0.005 1.00 91.38 86 LEU A N 1
ATOM 592 C CA . LEU A 1 86 ? 2.776 6.032 -1.385 1.00 91.38 86 LEU A CA 1
ATOM 593 C C . LEU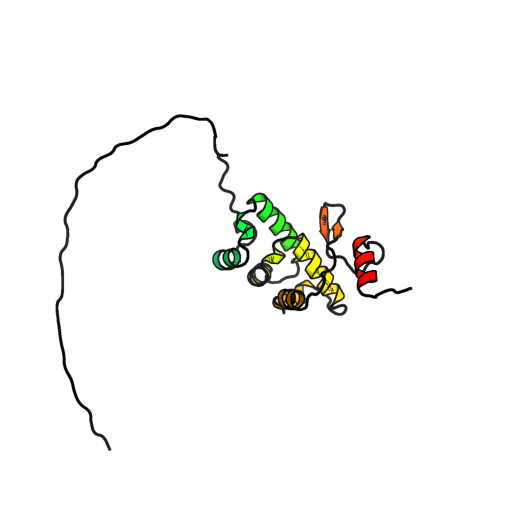 A 1 86 ? 3.098 7.489 -1.743 1.00 91.38 86 LEU A C 1
ATOM 595 O O . LEU A 1 86 ? 2.551 8.014 -2.706 1.00 91.38 86 LEU A O 1
ATOM 599 N N . ARG A 1 87 ? 3.972 8.167 -0.991 1.00 90.38 87 ARG A N 1
ATOM 600 C CA . ARG A 1 87 ? 4.219 9.611 -1.163 1.00 90.38 87 ARG A CA 1
ATOM 601 C C . ARG A 1 87 ? 4.734 10.011 -2.549 1.00 90.38 87 ARG A C 1
ATOM 603 O O . ARG A 1 87 ? 4.646 11.180 -2.907 1.00 90.38 87 ARG A O 1
ATOM 610 N N . SER A 1 88 ? 5.335 9.074 -3.283 1.00 88.12 88 SER A N 1
ATOM 611 C CA . SER A 1 88 ? 5.816 9.288 -4.651 1.00 88.12 88 SER A CA 1
ATOM 612 C C . SER A 1 88 ? 4.766 8.981 -5.722 1.00 88.12 88 SER A C 1
ATOM 614 O O . SER A 1 88 ? 5.013 9.272 -6.888 1.00 88.12 88 SER A O 1
ATOM 616 N N . ALA A 1 89 ? 3.597 8.444 -5.348 1.00 89.50 89 ALA A N 1
ATOM 617 C CA . ALA A 1 89 ? 2.485 8.241 -6.269 1.00 89.50 89 ALA A CA 1
ATOM 618 C C . ALA A 1 89 ? 1.884 9.586 -6.683 1.00 89.50 89 ALA A C 1
ATOM 620 O O . ALA A 1 89 ? 1.674 10.471 -5.849 1.00 89.50 89 ALA A O 1
ATOM 621 N N . THR A 1 90 ? 1.521 9.705 -7.957 1.00 89.06 90 THR A N 1
ATOM 622 C CA . THR A 1 90 ? 0.788 10.878 -8.451 1.00 89.06 90 THR A CA 1
ATOM 623 C C . THR A 1 90 ? -0.651 10.861 -7.940 1.00 89.06 90 THR A C 1
ATOM 625 O O . THR A 1 90 ? -1.193 11.900 -7.560 1.00 89.06 90 THR A O 1
ATOM 628 N N . ASN A 1 91 ? -1.269 9.676 -7.907 1.00 88.94 91 ASN A N 1
ATOM 629 C CA . ASN A 1 91 ? -2.623 9.484 -7.400 1.00 88.94 91 ASN A CA 1
ATOM 630 C C . ASN A 1 91 ? -2.729 8.237 -6.494 1.00 88.94 91 ASN A C 1
ATOM 632 O O . ASN A 1 91 ? -3.086 7.154 -6.966 1.00 88.94 91 ASN A O 1
ATOM 636 N N . PRO A 1 92 ? -2.449 8.366 -5.182 1.00 89.31 92 PRO A N 1
ATOM 637 C CA . PRO A 1 92 ? -2.523 7.237 -4.252 1.00 89.31 92 PRO A CA 1
ATOM 638 C C . PRO A 1 92 ? -3.952 6.691 -4.091 1.00 89.31 92 PRO A C 1
ATOM 640 O O . PRO A 1 92 ? -4.134 5.490 -3.891 1.00 89.31 92 PRO A O 1
ATOM 643 N N . ASP A 1 93 ? -4.968 7.546 -4.227 1.00 90.50 93 ASP A N 1
ATOM 644 C CA . ASP A 1 93 ? -6.378 7.167 -4.101 1.00 90.50 93 ASP A CA 1
ATOM 645 C C . ASP A 1 93 ? -6.791 6.217 -5.249 1.00 90.50 93 ASP A C 1
ATOM 647 O O . ASP A 1 93 ? -7.512 5.245 -5.021 1.00 90.50 93 ASP A O 1
ATOM 651 N N . ALA A 1 94 ? -6.267 6.420 -6.467 1.00 90.12 94 ALA A N 1
ATOM 652 C CA . ALA A 1 94 ? -6.505 5.522 -7.603 1.00 90.12 94 ALA A CA 1
ATOM 653 C C . ALA A 1 94 ? -5.893 4.124 -7.401 1.00 90.12 94 ALA A C 1
ATOM 655 O O . ALA A 1 94 ? -6.517 3.123 -7.750 1.00 90.12 94 ALA A O 1
ATOM 656 N N . ILE A 1 95 ? -4.709 4.037 -6.784 1.00 90.88 95 ILE A N 1
ATOM 657 C CA . ILE A 1 95 ? -4.078 2.749 -6.448 1.00 90.88 95 ILE A CA 1
ATOM 658 C C . ILE A 1 95 ? -4.962 1.969 -5.466 1.00 90.88 95 ILE A C 1
ATOM 660 O O . ILE A 1 95 ? -5.175 0.769 -5.635 1.00 90.88 95 ILE A O 1
ATOM 664 N N . LEU A 1 96 ? -5.519 2.647 -4.459 1.00 91.12 96 LEU A N 1
ATOM 665 C CA . LEU A 1 96 ? -6.412 2.026 -3.476 1.00 91.12 96 LEU A CA 1
ATOM 666 C C . LEU A 1 96 ? -7.765 1.628 -4.050 1.00 91.12 96 LEU A C 1
ATOM 668 O O . LEU A 1 96 ? -8.358 0.656 -3.585 1.00 91.12 96 LEU A O 1
ATOM 672 N N . GLN A 1 97 ? -8.245 2.358 -5.054 1.00 90.25 97 GLN A N 1
ATOM 673 C CA . GLN A 1 97 ? -9.483 2.021 -5.741 1.00 90.25 97 GLN A CA 1
ATOM 674 C C . GLN A 1 97 ? -9.393 0.670 -6.457 1.00 90.25 97 GLN A C 1
ATOM 676 O O . GLN A 1 97 ? -10.383 -0.062 -6.501 1.00 90.25 97 GLN A O 1
ATOM 681 N N . GLU A 1 98 ? -8.220 0.358 -7.010 1.00 90.69 98 GLU A N 1
ATOM 682 C CA . GLU A 1 98 ? -7.964 -0.888 -7.734 1.00 90.69 98 GLU A CA 1
ATOM 683 C C . GLU A 1 98 ? -7.433 -1.999 -6.817 1.00 90.69 98 GLU A C 1
ATOM 685 O O . GLU A 1 98 ? -7.724 -3.176 -7.034 1.00 90.69 98 GLU A O 1
ATOM 690 N N . VAL A 1 99 ? -6.710 -1.646 -5.746 1.00 91.31 99 VAL A N 1
ATOM 691 C CA . VAL A 1 99 ? -6.159 -2.609 -4.780 1.00 91.31 99 VAL A CA 1
ATOM 692 C C . VAL A 1 99 ? -6.512 -2.219 -3.333 1.00 91.31 99 VAL A C 1
ATOM 694 O O . VAL A 1 99 ? -5.654 -1.769 -2.566 1.00 91.31 99 VAL A O 1
ATOM 697 N N . PRO A 1 100 ? -7.762 -2.461 -2.891 1.00 91.00 100 PRO A N 1
ATOM 698 C CA . PRO A 1 100 ? -8.245 -2.006 -1.583 1.00 91.00 100 PRO A CA 1
ATOM 699 C C . PRO A 1 100 ? -7.491 -2.552 -0.369 1.00 91.00 100 PRO A C 1
ATOM 701 O O . PRO A 1 100 ? -7.433 -1.918 0.684 1.00 91.00 100 PRO A O 1
ATOM 704 N N . VAL A 1 101 ? -6.883 -3.735 -0.501 1.00 89.19 101 VAL A N 1
ATOM 705 C CA . VAL A 1 101 ? -6.135 -4.379 0.590 1.00 89.19 101 VAL A CA 1
ATOM 706 C C . VAL A 1 101 ? -4.900 -3.568 1.018 1.00 89.19 101 VAL A C 1
ATOM 708 O O . VAL A 1 101 ? -4.411 -3.738 2.136 1.00 89.19 101 VAL A O 1
ATOM 711 N N . LEU A 1 102 ? -4.420 -2.649 0.170 1.00 91.50 102 LEU A N 1
ATOM 712 C CA . LEU A 1 102 ? -3.311 -1.749 0.495 1.00 91.50 102 LEU A CA 1
ATOM 713 C C . LEU A 1 102 ? -3.699 -0.642 1.484 1.00 91.50 102 LEU A C 1
ATOM 715 O O . LEU A 1 102 ? -2.814 0.040 1.989 1.00 91.50 102 LEU A O 1
ATOM 719 N N . MET A 1 103 ? -4.984 -0.498 1.833 1.00 91.00 103 MET A N 1
ATOM 720 C CA . MET A 1 103 ? -5.407 0.406 2.910 1.00 91.00 103 MET A CA 1
ATOM 721 C C . MET A 1 103 ? -4.785 0.014 4.260 1.00 91.00 103 MET A C 1
ATOM 723 O O . MET A 1 103 ? -4.647 0.855 5.142 1.00 91.00 103 MET A O 1
ATOM 727 N N . VAL A 1 104 ? -4.377 -1.249 4.429 1.00 91.06 104 VAL A N 1
ATOM 728 C CA . VAL A 1 104 ? -3.643 -1.698 5.615 1.00 91.06 104 VAL A CA 1
ATOM 729 C C . VAL A 1 104 ? -2.153 -1.355 5.451 1.00 91.06 104 VAL A C 1
ATOM 731 O O . VAL A 1 104 ? -1.498 -1.935 4.577 1.00 91.06 104 VAL A O 1
ATOM 734 N N . PRO A 1 105 ? -1.562 -0.508 6.319 1.00 90.94 105 PRO A N 1
ATOM 735 C CA . PRO A 1 105 ? -0.178 -0.042 6.169 1.00 90.94 105 PRO A CA 1
ATOM 736 C C . PRO A 1 105 ? 0.851 -1.174 6.094 1.00 90.94 105 PRO A C 1
ATOM 738 O O . PRO A 1 105 ? 1.788 -1.137 5.298 1.00 90.94 105 PRO A O 1
ATOM 741 N N . MET A 1 106 ? 0.639 -2.215 6.902 1.00 88.56 106 MET A N 1
ATOM 742 C CA . MET A 1 106 ? 1.469 -3.417 6.933 1.00 88.56 106 MET A CA 1
ATOM 743 C C . MET A 1 106 ? 1.497 -4.115 5.565 1.00 88.56 106 MET A C 1
ATOM 745 O O . MET A 1 106 ? 2.567 -4.452 5.057 1.00 88.56 106 MET A O 1
ATOM 749 N N . THR A 1 107 ? 0.327 -4.304 4.952 1.00 89.81 107 THR A N 1
ATOM 750 C CA . THR A 1 107 ? 0.205 -4.941 3.638 1.00 89.81 107 THR A CA 1
ATOM 751 C C . THR A 1 107 ? 0.808 -4.064 2.548 1.00 89.81 107 THR A C 1
ATOM 753 O O . THR A 1 107 ? 1.547 -4.572 1.710 1.00 89.81 107 THR A O 1
ATOM 756 N N . CYS A 1 108 ? 0.577 -2.749 2.595 1.00 91.19 108 CYS A N 1
ATOM 757 C CA . CYS A 1 108 ? 1.185 -1.808 1.657 1.00 91.19 108 CYS A CA 1
ATOM 758 C C . CYS A 1 108 ? 2.720 -1.883 1.687 1.00 91.19 108 CYS A C 1
ATOM 760 O O . CYS A 1 108 ? 3.355 -2.046 0.647 1.00 91.19 108 CYS A O 1
ATOM 762 N N . ALA A 1 109 ? 3.327 -1.839 2.876 1.00 88.88 109 ALA A N 1
ATOM 763 C CA . ALA A 1 109 ? 4.780 -1.930 3.021 1.00 88.88 109 ALA A CA 1
ATOM 764 C C . ALA A 1 109 ? 5.340 -3.280 2.534 1.00 88.88 109 ALA A C 1
ATOM 766 O O . ALA A 1 109 ? 6.393 -3.316 1.899 1.00 88.88 109 ALA A O 1
ATOM 767 N N . SER A 1 110 ? 4.626 -4.378 2.797 1.00 89.31 110 SER A N 1
ATOM 768 C CA . SER A 1 110 ? 4.981 -5.729 2.342 1.00 89.31 110 SER A CA 1
ATOM 769 C C . SER A 1 110 ? 4.967 -5.850 0.812 1.00 89.31 110 SER A C 1
ATOM 771 O O . SER A 1 110 ? 5.908 -6.376 0.210 1.00 89.31 110 SER A O 1
ATOM 773 N N . VAL A 1 111 ? 3.942 -5.292 0.162 1.00 91.12 111 VAL A N 1
ATOM 774 C CA . VAL A 1 111 ? 3.838 -5.252 -1.303 1.00 91.12 111 VAL A CA 1
ATOM 775 C C . VAL A 1 111 ? 4.967 -4.420 -1.902 1.00 91.12 111 VAL A C 1
ATOM 777 O O . VAL A 1 111 ? 5.670 -4.908 -2.783 1.00 91.12 111 VAL A O 1
ATOM 780 N N . LEU A 1 112 ? 5.210 -3.211 -1.389 1.00 90.75 112 LEU A N 1
ATOM 781 C CA . LEU A 1 112 ? 6.286 -2.350 -1.889 1.00 90.75 112 LEU A CA 1
ATOM 782 C C . LEU A 1 112 ? 7.667 -3.000 -1.718 1.00 90.75 112 LEU A C 1
ATOM 784 O O . LEU A 1 112 ? 8.471 -2.965 -2.645 1.00 90.75 112 LEU A O 1
ATOM 788 N N . ALA A 1 113 ? 7.928 -3.660 -0.585 1.00 87.19 113 ALA A N 1
ATOM 789 C CA . ALA A 1 113 ? 9.171 -4.407 -0.371 1.00 87.19 113 ALA A CA 1
ATOM 790 C C . ALA A 1 113 ? 9.341 -5.543 -1.395 1.00 87.19 113 ALA A C 1
ATOM 792 O O . ALA A 1 113 ? 10.422 -5.736 -1.955 1.00 87.19 113 ALA A O 1
ATOM 793 N N . SER A 1 114 ? 8.250 -6.243 -1.703 1.00 88.31 114 SER A N 1
ATOM 794 C CA . SER A 1 114 ? 8.249 -7.311 -2.705 1.00 88.31 114 SER A CA 1
ATOM 795 C C . SER A 1 114 ? 8.501 -6.770 -4.113 1.00 88.31 114 SER A C 1
ATOM 797 O O . SER A 1 114 ? 9.262 -7.362 -4.875 1.00 88.31 114 SER A O 1
ATOM 799 N N . ILE A 1 115 ? 7.938 -5.607 -4.450 1.00 89.69 115 ILE A N 1
ATOM 800 C CA . ILE A 1 115 ? 8.181 -4.937 -5.733 1.00 89.69 115 ILE A CA 1
ATOM 801 C C . ILE A 1 115 ? 9.654 -4.542 -5.867 1.00 89.69 115 ILE A C 1
ATOM 803 O O . ILE A 1 115 ? 10.245 -4.811 -6.910 1.00 89.69 115 ILE A O 1
ATOM 807 N N . VAL A 1 116 ? 10.284 -4.003 -4.815 1.00 87.56 116 VAL A N 1
ATOM 808 C CA . VAL A 1 116 ? 11.735 -3.720 -4.811 1.00 87.56 116 VAL A CA 1
ATOM 809 C C . VAL A 1 116 ? 12.548 -4.979 -5.145 1.00 87.56 116 VAL A C 1
ATOM 811 O O . VAL A 1 116 ? 13.541 -4.920 -5.871 1.00 87.56 116 VAL A O 1
ATOM 814 N N . LYS A 1 117 ? 12.121 -6.148 -4.654 1.00 83.31 117 LYS A N 1
ATOM 815 C CA . LYS A 1 117 ? 12.778 -7.433 -4.931 1.00 83.31 117 LYS A CA 1
ATOM 816 C C . LYS A 1 117 ? 12.525 -7.947 -6.348 1.00 83.31 117 LYS A C 1
ATOM 818 O O . LYS A 1 117 ? 13.451 -8.491 -6.953 1.00 83.31 117 LYS A O 1
ATOM 823 N N . TRP A 1 118 ? 11.302 -7.826 -6.861 1.00 86.06 118 TRP A N 1
ATOM 824 C CA . TRP A 1 118 ? 10.926 -8.302 -8.199 1.00 86.06 118 TRP A CA 1
ATOM 825 C C . TRP A 1 118 ? 11.452 -7.395 -9.314 1.00 86.06 118 TRP A C 1
ATOM 827 O O . TRP A 1 118 ? 11.809 -7.884 -10.385 1.00 86.06 118 TRP A O 1
ATOM 837 N N . TYR A 1 119 ? 11.576 -6.096 -9.037 1.00 86.12 119 TYR A N 1
ATOM 838 C CA . TYR A 1 119 ? 12.019 -5.067 -9.973 1.00 86.12 119 TYR A CA 1
ATOM 839 C C . TYR A 1 119 ? 13.275 -4.351 -9.451 1.00 86.12 119 TYR A C 1
ATOM 841 O O . TYR A 1 119 ? 13.249 -3.146 -9.219 1.00 86.12 119 TYR A O 1
ATOM 849 N N . PRO A 1 120 ? 14.426 -5.041 -9.326 1.00 81.19 120 PRO A N 1
ATOM 850 C CA . PRO A 1 120 ? 15.639 -4.470 -8.729 1.00 81.19 120 PRO A CA 1
ATOM 851 C C . PRO A 1 120 ? 16.272 -3.332 -9.547 1.00 81.19 120 PRO A C 1
ATOM 853 O O . PRO A 1 120 ? 17.209 -2.694 -9.081 1.00 81.19 120 PRO A O 1
ATOM 856 N N . LYS A 1 121 ? 15.810 -3.120 -10.786 1.00 82.12 121 LYS A N 1
ATOM 857 C CA . LYS A 1 121 ? 16.239 -2.026 -11.672 1.00 82.12 121 LYS A CA 1
ATOM 858 C C . LYS A 1 121 ? 15.284 -0.830 -11.650 1.00 82.12 121 LYS A C 1
ATOM 860 O O . LYS A 1 121 ? 15.585 0.173 -12.285 1.00 82.12 121 LYS A O 1
ATOM 865 N N . ALA A 1 122 ? 14.124 -0.956 -11.006 1.00 78.69 122 ALA A N 1
ATOM 866 C CA . ALA A 1 122 ? 13.206 0.160 -10.853 1.00 78.69 122 ALA A CA 1
ATOM 867 C C . ALA A 1 122 ? 13.716 1.072 -9.735 1.00 78.69 122 ALA A C 1
ATOM 869 O O . ALA A 1 122 ? 14.074 0.596 -8.660 1.00 78.69 122 ALA A O 1
ATOM 870 N N . GLU A 1 123 ? 13.748 2.375 -10.001 1.00 73.25 123 GLU A N 1
ATOM 871 C CA . GLU A 1 123 ? 14.176 3.370 -9.013 1.00 73.25 123 GLU A CA 1
ATOM 872 C C . GLU A 1 123 ? 13.109 3.600 -7.936 1.00 73.25 123 GLU A C 1
ATOM 874 O O . GLU A 1 123 ? 13.453 3.855 -6.784 1.00 73.25 123 GLU A O 1
ATOM 879 N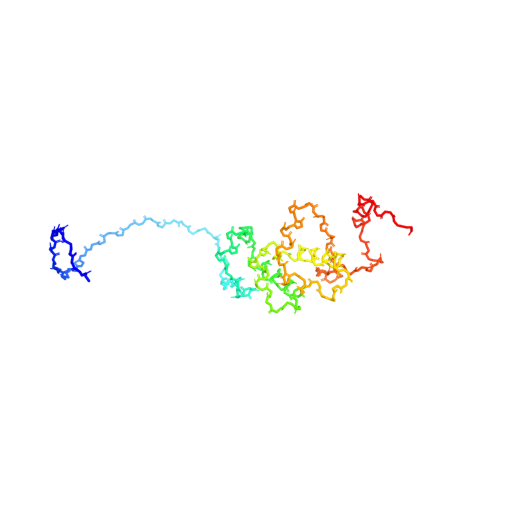 N . ASP A 1 124 ? 11.826 3.447 -8.286 1.00 86.88 124 ASP A N 1
ATOM 880 C CA . ASP A 1 124 ? 10.707 3.622 -7.362 1.00 86.88 124 ASP A CA 1
ATOM 881 C C . ASP A 1 124 ? 9.694 2.460 -7.454 1.00 86.88 124 ASP A C 1
ATOM 883 O O . ASP A 1 124 ? 9.061 2.276 -8.502 1.00 86.88 124 ASP A O 1
ATOM 887 N N . PRO A 1 125 ? 9.496 1.671 -6.378 1.00 90.00 125 PRO A N 1
ATOM 888 C CA . PRO A 1 125 ? 8.476 0.625 -6.345 1.00 90.00 125 PRO A CA 1
ATOM 889 C C . PRO A 1 125 ? 7.046 1.174 -6.433 1.00 90.00 125 PRO A C 1
ATOM 891 O O . PRO A 1 125 ? 6.160 0.473 -6.925 1.00 90.00 125 PRO A O 1
ATOM 894 N N . VAL A 1 126 ? 6.803 2.409 -5.988 1.00 91.81 126 VAL A N 1
ATOM 895 C CA . VAL A 1 126 ? 5.475 3.030 -6.052 1.00 91.81 126 VAL A CA 1
ATOM 896 C C . VAL A 1 126 ? 5.103 3.330 -7.501 1.00 91.81 126 VAL A C 1
ATO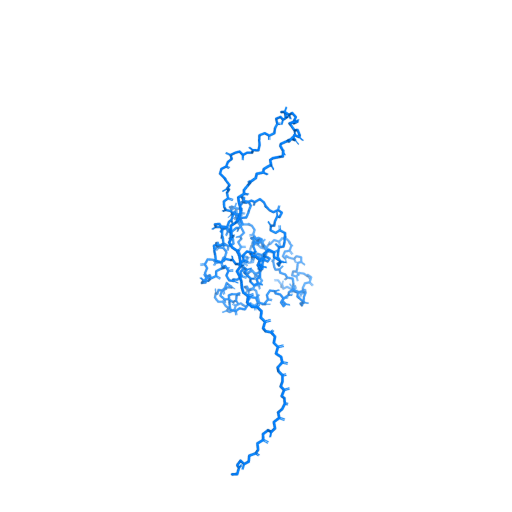M 898 O O . VAL A 1 126 ? 3.990 3.021 -7.908 1.00 91.81 126 VAL A O 1
ATOM 901 N N . ALA A 1 127 ? 6.044 3.818 -8.313 1.00 90.81 127 ALA A N 1
ATOM 902 C CA . ALA A 1 127 ? 5.819 4.045 -9.741 1.00 90.81 127 ALA A CA 1
ATOM 903 C C . ALA A 1 127 ? 5.494 2.747 -10.508 1.00 90.81 127 ALA A C 1
ATOM 905 O O . ALA A 1 127 ? 4.675 2.749 -11.428 1.00 90.81 127 ALA A O 1
ATOM 906 N N . VAL A 1 128 ? 6.104 1.617 -10.124 1.00 90.88 128 VAL A N 1
ATOM 907 C CA . VAL A 1 128 ? 5.760 0.299 -10.691 1.00 90.88 128 VAL A CA 1
ATOM 908 C C . VAL A 1 128 ? 4.323 -0.079 -10.334 1.00 90.88 128 VAL A C 1
ATOM 910 O O . VAL A 1 128 ? 3.573 -0.512 -11.207 1.00 90.88 128 VAL A O 1
ATOM 913 N N . LEU A 1 129 ? 3.937 0.119 -9.071 1.00 92.06 129 LEU A N 1
ATOM 914 C CA . LEU A 1 129 ? 2.588 -0.161 -8.588 1.00 92.06 129 LEU A CA 1
ATOM 915 C C . LEU A 1 129 ? 1.533 0.760 -9.220 1.00 92.06 129 LEU A C 1
ATOM 917 O O . LEU A 1 129 ? 0.449 0.297 -9.553 1.00 92.06 129 LEU A O 1
ATOM 921 N N . GLU A 1 130 ? 1.848 2.040 -9.417 1.00 91.44 130 GLU A N 1
ATOM 922 C CA . GLU A 1 130 ? 0.962 3.013 -10.065 1.00 91.44 130 GLU A CA 1
ATOM 923 C C . GLU A 1 130 ? 0.725 2.664 -11.541 1.00 91.44 130 GLU A C 1
ATOM 925 O O . GLU A 1 130 ? -0.388 2.795 -12.046 1.00 91.44 130 GLU A O 1
ATOM 930 N N . LYS A 1 131 ? 1.756 2.164 -12.232 1.00 91.62 131 LYS A N 1
ATOM 931 C CA . LYS A 1 131 ? 1.656 1.748 -13.635 1.00 91.62 131 LYS A CA 1
ATOM 932 C C . LYS A 1 131 ? 0.868 0.447 -13.825 1.00 91.62 131 LYS A C 1
ATOM 934 O O . LYS A 1 131 ? 0.257 0.262 -14.877 1.00 91.62 131 LYS A O 1
ATOM 939 N N . ASP A 1 132 ? 0.927 -0.465 -12.859 1.00 91.38 132 ASP A N 1
ATOM 940 C CA . ASP A 1 132 ? 0.323 -1.799 -12.948 1.00 91.38 132 ASP A CA 1
ATOM 941 C C . ASP A 1 132 ? -0.203 -2.267 -11.577 1.00 91.38 132 ASP A C 1
ATOM 943 O O . ASP A 1 132 ? 0.391 -3.142 -10.940 1.00 91.38 132 ASP A O 1
ATOM 947 N N . PRO A 1 133 ? -1.330 -1.703 -11.100 1.00 90.12 133 PRO A N 1
ATOM 948 C CA . PRO A 1 133 ? -1.919 -2.074 -9.810 1.00 90.12 133 PRO A CA 1
ATOM 949 C C . PRO A 1 133 ? -2.374 -3.543 -9.772 1.00 90.12 133 PRO A C 1
ATOM 951 O O . PRO A 1 133 ? -2.281 -4.213 -8.739 1.00 90.12 133 PRO A O 1
ATOM 954 N N . ASP A 1 134 ? -2.777 -4.090 -10.923 1.00 89.50 134 ASP A N 1
ATOM 955 C CA . ASP A 1 134 ? -3.181 -5.491 -11.085 1.00 89.50 134 ASP A CA 1
ATOM 956 C C . ASP A 1 134 ? -2.047 -6.492 -10.796 1.00 89.50 134 ASP A C 1
ATOM 958 O O . ASP A 1 134 ? -2.315 -7.676 -10.559 1.00 89.50 134 ASP A O 1
ATOM 962 N N . LEU A 1 135 ? -0.787 -6.041 -10.761 1.00 91.25 135 LEU A N 1
ATOM 963 C CA . LEU A 1 135 ? 0.365 -6.841 -10.345 1.00 91.25 135 LEU A CA 1
ATOM 964 C C . LEU A 1 135 ? 0.121 -7.556 -9.012 1.00 91.25 135 LEU A C 1
ATOM 966 O O . LEU A 1 135 ? 0.481 -8.724 -8.875 1.00 91.25 135 LEU A O 1
ATOM 970 N N . VAL A 1 136 ? -0.503 -6.882 -8.041 1.00 89.31 136 VAL A N 1
ATOM 971 C CA . VAL A 1 136 ? -0.742 -7.442 -6.702 1.00 89.31 136 VAL A CA 1
ATOM 972 C C . VAL A 1 136 ? -1.718 -8.614 -6.768 1.00 89.31 136 VAL A C 1
ATOM 974 O O . VAL A 1 136 ? -1.462 -9.657 -6.165 1.00 89.31 136 VAL A O 1
ATOM 977 N N . ARG A 1 137 ? -2.803 -8.475 -7.542 1.00 88.44 137 ARG A N 1
ATOM 978 C CA . ARG A 1 137 ? -3.793 -9.542 -7.736 1.00 88.44 137 ARG A CA 1
ATOM 979 C C . ARG A 1 137 ? -3.160 -10.743 -8.436 1.00 88.44 137 ARG A C 1
ATOM 981 O O . ARG A 1 137 ? -3.279 -11.862 -7.946 1.00 88.44 137 ARG A O 1
ATOM 988 N N . ARG A 1 138 ? -2.403 -10.510 -9.515 1.00 90.56 138 ARG A N 1
ATOM 989 C CA . ARG A 1 138 ? -1.693 -11.587 -10.228 1.00 90.56 138 ARG A CA 1
ATOM 990 C C . ARG A 1 138 ? -0.676 -12.279 -9.323 1.00 90.56 138 ARG A C 1
ATOM 992 O O . ARG A 1 138 ? -0.611 -13.500 -9.296 1.00 90.56 138 ARG A O 1
ATOM 999 N N . ALA A 1 139 ? 0.082 -11.532 -8.525 1.00 87.56 139 ALA A N 1
ATOM 1000 C CA . ALA A 1 139 ? 1.017 -12.120 -7.571 1.00 87.56 139 ALA A CA 1
ATOM 1001 C C . ALA A 1 139 ? 0.307 -13.046 -6.563 1.00 87.56 139 ALA A C 1
ATOM 1003 O O . ALA A 1 139 ? 0.794 -14.141 -6.294 1.00 87.56 139 ALA A O 1
ATOM 1004 N N . GLN A 1 140 ? -0.865 -12.651 -6.058 1.00 85.94 140 GLN A N 1
ATOM 1005 C CA . GLN A 1 140 ? -1.674 -13.481 -5.158 1.00 85.94 140 GLN A CA 1
ATOM 1006 C C . GLN A 1 140 ? -2.212 -14.744 -5.841 1.00 85.94 140 GLN A C 1
ATOM 1008 O O . GLN A 1 140 ? -2.109 -15.828 -5.270 1.00 85.94 140 GLN A O 1
ATOM 1013 N N . GLU A 1 141 ? -2.737 -14.624 -7.063 1.00 87.31 141 GLU A N 1
ATOM 1014 C CA . GLU A 1 141 ? -3.238 -15.756 -7.860 1.00 87.31 141 GLU A CA 1
ATOM 1015 C C . GLU A 1 141 ? -2.143 -16.797 -8.134 1.00 87.31 141 GLU A C 1
ATOM 1017 O O . GLU A 1 141 ? -2.395 -17.999 -8.106 1.00 87.31 141 GLU A O 1
ATOM 1022 N N . TRP A 1 142 ? -0.908 -16.337 -8.340 1.00 83.75 142 TRP A N 1
ATOM 1023 C CA . TRP A 1 142 ? 0.264 -17.186 -8.562 1.00 83.75 142 TRP A CA 1
ATOM 1024 C C . TRP A 1 142 ? 0.903 -17.694 -7.259 1.00 83.75 142 TRP A C 1
ATOM 1026 O O . TRP A 1 142 ? 1.929 -18.373 -7.297 1.00 83.75 142 TRP A O 1
ATOM 1036 N N . GLY A 1 143 ? 0.318 -17.373 -6.100 1.00 80.12 143 GLY A N 1
ATOM 1037 C CA . GLY A 1 143 ? 0.811 -17.805 -4.794 1.00 80.12 143 GLY A CA 1
ATOM 1038 C C . GLY A 1 143 ? 2.142 -17.167 -4.391 1.00 80.12 143 GLY A C 1
ATOM 1039 O O . GLY A 1 143 ? 2.891 -17.754 -3.606 1.00 80.12 143 GLY A O 1
ATOM 1040 N N . ALA A 1 144 ? 2.468 -15.987 -4.925 1.00 81.00 144 ALA A N 1
ATOM 1041 C CA . ALA A 1 144 ? 3.674 -15.268 -4.549 1.00 81.00 144 ALA A CA 1
ATOM 1042 C C . ALA A 1 144 ? 3.632 -14.903 -3.060 1.00 81.00 144 ALA A C 1
ATOM 1044 O O . ALA A 1 144 ? 2.657 -14.347 -2.550 1.00 81.00 144 ALA A O 1
ATOM 1045 N N . ILE A 1 145 ? 4.721 -15.204 -2.358 1.00 78.69 145 ILE A N 1
ATOM 1046 C CA . ILE A 1 145 ? 4.882 -14.836 -0.955 1.00 78.69 145 ILE A CA 1
ATOM 1047 C C . ILE A 1 145 ? 5.424 -13.410 -0.914 1.00 78.69 145 ILE A C 1
ATOM 1049 O O . ILE A 1 145 ? 6.536 -13.161 -1.388 1.00 78.69 145 ILE A O 1
ATOM 1053 N N . PHE A 1 146 ? 4.643 -12.485 -0.357 1.00 83.56 146 PHE A N 1
ATOM 1054 C CA . PHE A 1 146 ? 5.105 -11.120 -0.130 1.00 83.56 146 PHE A CA 1
ATOM 1055 C C . PHE A 1 146 ? 6.129 -11.079 1.011 1.00 83.56 146 PHE A C 1
ATOM 1057 O O . PHE A 1 146 ? 5.990 -11.763 2.028 1.00 83.56 146 PHE A O 1
ATOM 1064 N N . ASP A 1 147 ? 7.167 -10.268 0.829 1.00 79.56 147 ASP A N 1
ATOM 1065 C CA . ASP A 1 147 ? 8.218 -10.049 1.819 1.00 79.56 147 ASP A CA 1
ATOM 1066 C C . ASP A 1 147 ? 7.648 -9.378 3.080 1.00 79.56 147 ASP A C 1
ATOM 1068 O O . ASP A 1 147 ? 6.682 -8.611 2.997 1.00 79.56 147 ASP A O 1
ATOM 1072 N N . PRO A 1 148 ? 8.221 -9.627 4.271 1.00 76.25 148 PRO A N 1
ATOM 1073 C CA . PRO A 1 148 ? 7.640 -9.108 5.497 1.00 76.25 148 PRO A CA 1
ATOM 1074 C C . PRO A 1 148 ? 7.815 -7.597 5.531 1.00 76.25 148 PRO A C 1
ATOM 1076 O O . PRO A 1 148 ? 8.881 -7.083 5.172 1.00 76.25 148 PRO A O 1
ATOM 1079 N N . PRO A 1 149 ? 6.826 -6.875 6.055 1.00 74.62 149 PRO A N 1
ATOM 1080 C CA . PRO A 1 149 ? 7.012 -5.475 6.354 1.00 74.62 149 PRO A CA 1
ATOM 1081 C C . PRO A 1 149 ? 7.912 -5.332 7.588 1.00 74.62 149 PRO A C 1
ATOM 1083 O O . PRO A 1 149 ? 7.796 -6.084 8.559 1.00 74.62 149 PRO A O 1
ATOM 1086 N N . ILE A 1 150 ? 8.810 -4.347 7.569 1.00 77.62 150 ILE A N 1
ATOM 1087 C CA . ILE A 1 150 ? 9.661 -4.024 8.718 1.00 77.62 150 ILE A CA 1
ATOM 1088 C C . ILE A 1 150 ? 9.015 -2.870 9.475 1.00 77.62 150 ILE A C 1
ATOM 1090 O O . ILE A 1 150 ? 8.647 -1.851 8.889 1.00 77.62 150 ILE A O 1
ATOM 1094 N N . LYS A 1 151 ? 8.896 -3.009 10.795 1.00 76.94 151 LYS A N 1
ATOM 1095 C CA . LYS A 1 151 ? 8.477 -1.909 11.663 1.00 76.94 151 LYS A CA 1
ATOM 1096 C C . LYS A 1 151 ? 9.715 -1.118 12.084 1.00 76.94 151 LYS A C 1
ATOM 1098 O O . LYS A 1 151 ? 10.640 -1.674 12.672 1.00 76.94 151 LYS A O 1
ATOM 1103 N N . GLY A 1 152 ? 9.757 0.166 11.743 1.00 73.94 152 GLY A N 1
ATOM 1104 C CA . GLY A 1 152 ? 10.811 1.079 12.177 1.00 73.94 152 GLY A CA 1
ATOM 1105 C C . GLY A 1 152 ? 10.793 1.283 13.695 1.00 73.94 152 GLY A C 1
ATOM 1106 O O . GLY A 1 152 ? 9.804 0.975 14.363 1.00 73.94 152 GLY A O 1
ATOM 1107 N N . LYS A 1 153 ? 11.878 1.847 14.243 1.00 71.19 153 LYS A N 1
ATOM 1108 C CA . LYS A 1 153 ? 11.986 2.172 15.681 1.00 71.19 153 LYS A CA 1
ATOM 1109 C C . LYS A 1 153 ? 10.869 3.110 16.158 1.00 71.19 153 LYS A C 1
ATOM 1111 O O . LYS A 1 153 ? 10.434 3.007 17.297 1.00 71.19 153 LYS A O 1
ATOM 1116 N N . ASP A 1 154 ? 10.352 3.932 15.250 1.00 72.50 154 ASP A N 1
ATOM 1117 C CA . ASP A 1 154 ? 9.277 4.897 15.502 1.00 72.50 154 ASP A CA 1
ATOM 1118 C C . ASP A 1 154 ? 7.871 4.274 15.391 1.00 72.50 154 ASP A C 1
ATOM 1120 O O . ASP A 1 154 ? 6.864 4.977 15.376 1.00 72.50 154 ASP A O 1
ATOM 1124 N N . GLY A 1 155 ? 7.778 2.949 15.237 1.00 73.06 155 GLY A N 1
ATOM 1125 C CA . GLY A 1 155 ? 6.514 2.221 15.131 1.00 73.06 155 GLY A CA 1
ATOM 1126 C C . GLY A 1 155 ? 5.821 2.299 13.764 1.00 73.06 155 GLY A C 1
ATOM 1127 O O . GLY A 1 155 ? 4.810 1.623 13.576 1.00 73.06 155 GLY A O 1
ATOM 1128 N N . LYS A 1 156 ? 6.363 3.063 12.808 1.00 76.25 156 LYS A N 1
ATOM 1129 C CA . LYS A 1 156 ? 5.877 3.147 11.420 1.00 76.25 156 LYS A CA 1
ATOM 1130 C C . LYS A 1 156 ? 6.370 1.971 10.578 1.00 76.25 156 LYS A C 1
ATOM 1132 O O . LYS A 1 156 ? 7.477 1.476 10.791 1.00 76.25 156 LYS A O 1
ATOM 1137 N N . TRP A 1 157 ? 5.574 1.546 9.603 1.00 78.25 157 TRP A N 1
ATOM 1138 C CA . TRP A 1 157 ? 6.010 0.553 8.623 1.00 78.25 157 TRP A CA 1
ATOM 1139 C C . TRP A 1 157 ? 6.973 1.176 7.622 1.00 78.25 157 TRP A C 1
ATOM 1141 O O . TRP A 1 157 ? 6.748 2.280 7.134 1.00 78.25 157 TRP A O 1
ATOM 1151 N N . VAL A 1 158 ? 8.055 0.464 7.334 1.00 75.81 158 VAL A N 1
ATOM 1152 C CA . VAL A 1 158 ? 9.101 0.898 6.414 1.00 75.81 158 VAL A CA 1
ATOM 1153 C C . VAL A 1 158 ? 9.250 -0.166 5.338 1.00 75.81 158 VAL A C 1
ATOM 1155 O O . VAL A 1 158 ? 9.204 -1.366 5.622 1.00 75.81 158 VAL A O 1
ATOM 1158 N N . ILE A 1 159 ? 9.440 0.280 4.099 1.00 73.88 159 ILE A N 1
ATOM 1159 C CA . ILE A 1 159 ? 9.780 -0.601 2.986 1.00 73.88 159 ILE A CA 1
ATOM 1160 C C . ILE A 1 159 ? 11.137 -1.219 3.316 1.00 73.88 159 ILE A C 1
ATOM 1162 O O . ILE A 1 159 ? 12.124 -0.503 3.511 1.00 73.88 159 ILE A O 1
ATOM 1166 N N . ALA A 1 160 ? 11.178 -2.545 3.433 1.00 64.88 160 ALA A N 1
ATOM 1167 C CA . ALA A 1 160 ? 12.417 -3.266 3.652 1.00 64.88 160 ALA A CA 1
ATOM 1168 C C . ALA A 1 160 ? 13.311 -3.067 2.426 1.00 64.88 160 ALA A C 1
ATOM 1170 O O . ALA A 1 160 ? 13.171 -3.759 1.420 1.00 64.88 160 ALA A O 1
ATOM 1171 N N . ASN A 1 161 ? 14.221 -2.096 2.494 1.00 57.19 161 ASN A N 1
ATOM 1172 C CA . ASN A 1 161 ? 15.291 -2.023 1.518 1.00 57.19 161 ASN A CA 1
ATOM 1173 C C . ASN A 1 161 ? 16.145 -3.288 1.650 1.00 57.19 161 ASN A C 1
ATOM 1175 O O . ASN A 1 161 ? 16.184 -3.911 2.713 1.00 57.19 161 ASN A O 1
ATOM 1179 N N . ARG A 1 162 ? 16.844 -3.658 0.576 1.00 53.47 162 ARG A N 1
ATOM 1180 C CA . ARG A 1 162 ? 17.689 -4.863 0.462 1.00 53.47 162 ARG A CA 1
ATOM 1181 C C . ARG A 1 162 ? 18.907 -4.880 1.409 1.00 53.47 162 ARG A C 1
ATOM 1183 O O . ARG A 1 162 ? 19.905 -5.535 1.125 1.00 53.47 162 ARG A O 1
ATOM 1190 N N . ASP A 1 163 ? 18.855 -4.126 2.497 1.00 48.78 163 ASP A N 1
ATOM 1191 C CA . ASP A 1 163 ? 19.907 -3.970 3.476 1.00 48.78 163 ASP A CA 1
ATOM 1192 C C . ASP A 1 163 ? 19.970 -5.237 4.342 1.00 48.78 163 ASP A C 1
ATOM 1194 O O . ASP A 1 163 ? 19.151 -5.476 5.235 1.00 48.78 163 ASP A O 1
ATOM 1198 N N . MET A 1 164 ? 20.930 -6.102 4.006 1.00 48.44 164 MET A N 1
ATOM 1199 C CA . MET A 1 164 ? 21.140 -7.437 4.582 1.00 48.44 164 MET A CA 1
ATOM 1200 C C . MET A 1 164 ? 21.198 -7.428 6.121 1.00 48.44 164 MET A C 1
ATOM 1202 O O . MET A 1 164 ? 20.836 -8.419 6.750 1.00 48.44 164 MET A O 1
ATOM 1206 N N . GLY A 1 165 ? 21.616 -6.311 6.728 1.00 51.88 165 GLY A N 1
ATOM 1207 C CA . GLY A 1 165 ? 21.823 -6.175 8.172 1.00 51.88 165 GLY A CA 1
ATOM 1208 C C . GLY A 1 165 ? 20.555 -6.016 9.021 1.00 51.88 165 GLY A C 1
ATOM 1209 O O . GLY A 1 165 ? 20.656 -6.021 10.244 1.00 51.88 165 GLY A O 1
ATOM 1210 N N . LYS A 1 166 ? 19.368 -5.866 8.414 1.00 53.56 166 LYS A N 1
ATOM 1211 C CA . LYS A 1 166 ? 18.083 -5.713 9.136 1.00 53.56 166 LYS A CA 1
ATOM 1212 C C . LYS A 1 166 ? 17.070 -6.809 8.804 1.00 53.56 166 LYS A C 1
ATOM 1214 O O . LYS A 1 166 ? 15.865 -6.602 8.947 1.00 53.56 166 LYS A O 1
ATOM 1219 N N . ARG A 1 167 ? 17.547 -7.969 8.343 1.00 57.72 167 ARG A N 1
ATOM 1220 C CA . ARG A 1 167 ? 16.679 -9.116 8.065 1.00 57.72 167 ARG A CA 1
ATOM 1221 C C . ARG A 1 167 ? 16.077 -9.642 9.365 1.00 57.72 167 ARG A C 1
ATOM 1223 O O . ARG A 1 167 ? 16.789 -9.909 10.328 1.00 57.72 167 ARG A O 1
ATOM 1230 N N . THR A 1 168 ? 14.760 -9.786 9.384 1.00 59.62 168 THR A N 1
ATOM 1231 C CA . THR A 1 168 ? 14.043 -10.440 10.487 1.00 59.62 168 THR A CA 1
ATOM 1232 C C . THR A 1 168 ? 14.241 -11.960 10.426 1.00 59.62 168 THR A C 1
ATOM 1234 O O . THR A 1 168 ? 14.496 -12.514 9.356 1.00 59.62 168 THR A O 1
ATOM 1237 N N . GLU A 1 169 ? 14.087 -12.668 11.550 1.00 60.12 169 GLU A N 1
ATOM 1238 C CA . GLU A 1 169 ? 14.200 -14.141 11.588 1.00 60.12 169 GLU A CA 1
ATOM 1239 C C . GLU A 1 169 ? 13.237 -14.839 10.610 1.00 60.12 169 GLU A C 1
ATOM 1241 O O . GLU A 1 169 ? 13.562 -15.862 10.011 1.00 60.12 169 GLU A O 1
ATOM 1246 N N . TRP A 1 170 ? 12.067 -14.247 10.369 1.00 56.78 170 TRP A N 1
ATOM 1247 C CA . TRP A 1 170 ? 11.097 -14.757 9.402 1.00 56.78 170 TRP A CA 1
ATOM 1248 C C . TRP A 1 170 ? 11.561 -14.616 7.942 1.00 56.78 170 TRP A C 1
ATOM 1250 O O . TRP A 1 170 ? 11.288 -15.484 7.117 1.00 56.78 170 TRP A O 1
ATOM 1260 N N . GLN A 1 171 ? 12.316 -13.563 7.618 1.00 60.50 171 GLN A N 1
ATOM 1261 C CA . GLN A 1 171 ? 12.941 -13.377 6.300 1.00 60.50 171 GLN A CA 1
ATOM 1262 C C . GLN A 1 171 ? 13.958 -14.484 6.006 1.00 60.50 171 GLN A C 1
ATOM 1264 O O . GLN A 1 171 ? 13.973 -15.032 4.906 1.00 60.50 171 GLN A O 1
ATOM 1269 N N . LEU A 1 172 ? 14.752 -14.863 7.013 1.00 67.31 172 LEU A N 1
ATOM 1270 C CA . LEU A 1 172 ? 15.676 -15.998 6.919 1.00 67.31 172 LEU A CA 1
ATOM 1271 C C . LEU A 1 172 ? 14.918 -17.315 6.709 1.00 67.31 172 LEU A C 1
ATOM 1273 O O . LEU A 1 172 ? 15.332 -18.150 5.906 1.00 67.31 172 LEU A O 1
ATOM 1277 N N . TRP A 1 173 ? 13.777 -17.486 7.382 1.00 67.69 173 TRP A N 1
ATOM 1278 C CA . TRP A 1 173 ? 12.916 -18.654 7.196 1.00 67.69 173 TRP A CA 1
ATOM 1279 C C . TRP A 1 173 ? 12.329 -18.742 5.775 1.00 67.69 173 TRP A C 1
ATOM 1281 O O . TRP A 1 173 ? 12.318 -19.828 5.191 1.00 67.69 173 TRP A O 1
ATOM 1291 N N . ILE A 1 174 ? 11.895 -17.621 5.185 1.00 61.94 174 ILE A N 1
ATOM 1292 C CA . ILE A 1 174 ? 11.417 -17.584 3.791 1.00 61.94 174 ILE A CA 1
ATOM 1293 C C . ILE A 1 174 ? 12.539 -17.894 2.810 1.00 61.94 174 ILE A C 1
ATOM 1295 O O . ILE A 1 174 ? 12.331 -18.712 1.918 1.00 61.94 174 ILE A O 1
ATOM 1299 N N . ASP A 1 175 ? 13.708 -17.268 2.954 1.00 64.75 175 ASP A N 1
ATOM 1300 C CA . ASP A 1 175 ? 14.830 -17.476 2.031 1.00 64.75 175 ASP A CA 1
ATOM 1301 C C . ASP A 1 175 ? 15.289 -18.943 2.042 1.00 64.75 175 ASP A C 1
ATOM 1303 O O . ASP A 1 175 ? 15.476 -19.542 0.978 1.00 64.75 175 ASP A O 1
ATOM 1307 N N . LYS A 1 176 ? 15.334 -19.557 3.233 1.00 69.81 176 LYS A N 1
ATOM 1308 C CA . LYS A 1 176 ? 15.588 -20.992 3.408 1.00 69.81 176 LYS A CA 1
ATOM 1309 C C . LYS A 1 176 ? 14.544 -21.855 2.693 1.00 69.81 176 LYS A C 1
ATOM 1311 O O . LYS A 1 176 ? 14.888 -22.834 2.038 1.00 69.81 176 LYS A O 1
ATOM 1316 N N . ARG A 1 177 ? 13.261 -21.492 2.778 1.00 68.94 177 ARG A N 1
ATOM 1317 C CA . ARG A 1 177 ? 12.167 -22.229 2.121 1.00 68.94 177 ARG A CA 1
ATOM 1318 C C . ARG A 1 177 ? 12.120 -22.008 0.605 1.00 68.94 177 ARG A C 1
ATOM 1320 O O . ARG A 1 177 ? 11.707 -22.901 -0.125 1.00 68.94 177 ARG A O 1
ATOM 1327 N N . ALA A 1 178 ? 12.556 -20.844 0.134 1.00 63.44 178 ALA A N 1
ATOM 1328 C CA . ALA A 1 178 ? 12.655 -20.495 -1.279 1.00 63.44 178 ALA A CA 1
ATOM 1329 C C . ALA A 1 178 ? 13.900 -21.093 -1.965 1.00 63.44 178 ALA A C 1
ATOM 1331 O O . ALA A 1 178 ? 14.150 -20.790 -3.131 1.00 63.44 178 ALA A O 1
ATOM 1332 N N . GLY A 1 179 ? 14.695 -21.906 -1.253 1.00 55.47 179 GLY A N 1
ATOM 1333 C CA . GLY A 1 179 ? 15.912 -22.528 -1.780 1.00 55.47 179 GLY A CA 1
ATOM 1334 C C . GLY A 1 179 ? 17.027 -21.528 -2.087 1.00 55.47 179 GLY A C 1
ATOM 1335 O O . GLY A 1 179 ? 17.966 -21.857 -2.805 1.00 55.47 179 GLY A O 1
ATOM 1336 N N . LYS A 1 180 ? 16.935 -20.301 -1.562 1.00 56.84 180 LYS A N 1
ATOM 1337 C CA . LYS A 1 180 ? 17.986 -19.287 -1.667 1.00 56.84 180 LYS A CA 1
ATOM 1338 C C . LYS A 1 180 ? 18.917 -19.416 -0.468 1.00 56.84 180 LYS A C 1
ATOM 1340 O O . LYS A 1 180 ? 19.053 -18.486 0.318 1.00 56.84 180 LYS A O 1
ATOM 1345 N N . GLU A 1 181 ? 19.542 -20.578 -0.318 1.00 45.97 181 GLU A N 1
ATOM 1346 C CA . GLU A 1 181 ? 20.770 -20.638 0.468 1.00 45.97 181 GLU A CA 1
ATOM 1347 C C . GLU A 1 181 ? 21.862 -19.989 -0.385 1.00 45.97 181 GLU A C 1
ATOM 1349 O O . GLU A 1 181 ? 22.215 -20.472 -1.460 1.00 45.97 181 GLU A O 1
ATOM 1354 N N . LEU A 1 182 ? 22.318 -18.821 0.049 1.00 43.81 182 LEU A N 1
ATOM 1355 C CA . LEU A 1 182 ? 23.497 -18.160 -0.490 1.00 43.81 182 LEU A CA 1
ATOM 1356 C C . LEU A 1 182 ? 24.523 -18.048 0.650 1.00 43.81 182 LEU A C 1
ATOM 1358 O O . LEU A 1 182 ? 24.099 -17.901 1.799 1.00 43.81 182 LEU A O 1
ATOM 1362 N N . PRO A 1 183 ? 25.819 -18.192 0.322 1.00 41.72 183 PRO A N 1
ATOM 1363 C CA . PRO A 1 183 ? 26.922 -18.426 1.258 1.00 41.72 183 PRO A CA 1
ATOM 1364 C C . PRO A 1 183 ? 27.134 -17.318 2.292 1.00 41.72 183 PRO A C 1
ATOM 1366 O O . PRO A 1 183 ? 26.776 -16.151 2.005 1.00 41.72 183 PRO A O 1
#

Radius of gyration: 29.11 Å; chains: 1; bounding box: 84×42×90 Å

Foldseek 3Di:
DDDDDDDDDDDDDDDDDDDDDDDDDDDDDDDDDDDDDDPDPPDPPDDLCVLQVPAPPVLLCVVPVCVVVDDSVVLNVLSVLLCVLLVVPPHSNVLCSLVVVSSGNFVVLQQLLQQCVVCVPDPGSSVVCNVCVCVVVVCVVVVNDGHGFDQDPVRGTHNDDPPVVPDDPVNVVVCVVVVVPDD

Organism: Haematococcus lacustris (NCBI:txid44745)

Secondary structure (DSSP, 8-state):
-----------------------------------------------GGGG-TTS-HHHHHHH-GGGGGS-HHHHHHHHHHHHHHTTT-S-HHHHHHH-GGGGSHHHHHHHHHHHHHH-TT-S-HHHHHHH-TTHHHHHHHTTPPPPPPEEPTTS-EE---S-GGG--HHHHHHHHHTT----